Protein AF-X1UKI9-F1 (afdb_monomer_lite)

Foldseek 3Di:
DVVLLLVLLVLLLLCQLDPPVVPDDLVVSCVVSVDDSVSSVVSVVVCCVVPNRSPPPPD

pLDDT: mean 84.73, std 9.47, range [57.62, 94.88]

Radius of gyration: 10.67 Å; chains: 1; bounding box: 30×15×23 Å

Organism: NCBI:txid412755

Secondary structure 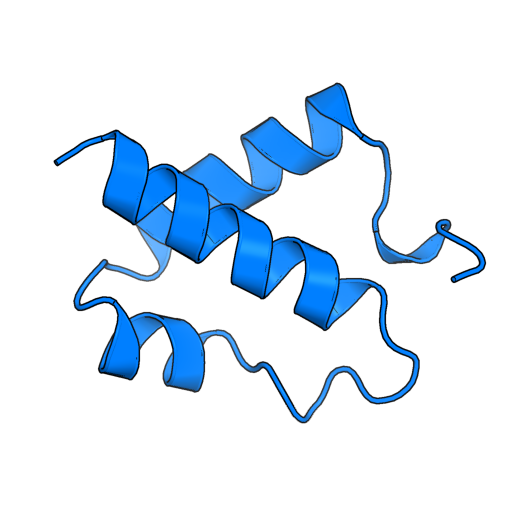(DSSP, 8-state):
-HHHHHHHHHHHHHHHHSS-TTSS-HHHHHHHH---HHHHHHHHHHHHHHH--GGG---

Structure (mmCIF, N/CA/C/O backbone):
data_AF-X1UKI9-F1
#
_entry.id   AF-X1UKI9-F1
#
loop_
_atom_site.group_PDB
_atom_site.id
_atom_site.type_symbol
_atom_site.label_atom_id
_atom_site.label_alt_id
_atom_site.label_comp_id
_atom_site.label_asym_id
_atom_site.label_entity_id
_atom_site.label_seq_id
_atom_site.pdbx_PDB_ins_code
_atom_site.Cartn_x
_atom_site.Cartn_y
_atom_site.Cartn_z
_atom_site.occupancy
_atom_site.B_iso_or_equiv
_atom_site.auth_seq_id
_atom_site.auth_comp_id
_atom_site.auth_asym_id
_atom_site.auth_atom_id
_atom_site.pdbx_PDB_model_num
ATOM 1 N N . SER A 1 1 ? 13.315 -8.784 -4.556 1.00 77.62 1 SER A N 1
ATOM 2 C CA . SER A 1 1 ? 12.692 -9.368 -5.765 1.00 77.62 1 SER A CA 1
ATOM 3 C C . SER A 1 1 ? 11.326 -8.746 -6.022 1.00 77.62 1 SER A C 1
ATOM 5 O O . SER A 1 1 ? 10.623 -8.469 -5.055 1.00 77.62 1 SER A O 1
ATOM 7 N N . ASN A 1 2 ? 10.943 -8.532 -7.289 1.00 83.38 2 ASN A N 1
ATOM 8 C CA . ASN A 1 2 ? 9.701 -7.834 -7.672 1.00 83.38 2 ASN A CA 1
ATOM 9 C C . ASN A 1 2 ? 8.416 -8.484 -7.127 1.00 83.38 2 ASN A C 1
ATOM 11 O O . ASN A 1 2 ? 7.522 -7.763 -6.693 1.00 83.38 2 ASN A O 1
ATOM 15 N N . HIS A 1 3 ? 8.350 -9.820 -7.083 1.00 87.81 3 HIS A N 1
ATOM 16 C CA . HIS A 1 3 ? 7.207 -10.547 -6.519 1.00 87.81 3 HIS A CA 1
ATOM 17 C C . HIS A 1 3 ? 7.007 -10.240 -5.027 1.00 87.81 3 HIS A C 1
ATOM 19 O O . HIS A 1 3 ? 5.892 -9.961 -4.618 1.00 87.81 3 HIS A O 1
ATOM 25 N N . LYS A 1 4 ? 8.082 -10.159 -4.226 1.00 89.62 4 LYS A N 1
ATOM 26 C CA . LYS A 1 4 ? 7.984 -9.816 -2.793 1.00 89.62 4 LYS A CA 1
ATOM 27 C C . LYS A 1 4 ? 7.440 -8.401 -2.577 1.00 89.62 4 LYS A C 1
ATOM 29 O O . LYS A 1 4 ? 6.630 -8.184 -1.684 1.00 89.62 4 LYS A O 1
ATOM 34 N N . ALA A 1 5 ? 7.865 -7.446 -3.407 1.00 88.50 5 ALA A N 1
ATOM 35 C CA . ALA A 1 5 ? 7.359 -6.075 -3.346 1.00 88.50 5 ALA A CA 1
ATOM 36 C C . ALA A 1 5 ? 5.876 -6.010 -3.738 1.00 88.50 5 ALA A C 1
ATOM 38 O O . ALA A 1 5 ? 5.104 -5.281 -3.121 1.00 88.50 5 ALA A O 1
ATOM 39 N N . PHE A 1 6 ? 5.475 -6.791 -4.744 1.00 91.25 6 PHE A N 1
ATOM 40 C CA . PHE A 1 6 ? 4.074 -6.939 -5.122 1.00 91.25 6 PHE A CA 1
ATOM 41 C C . PHE A 1 6 ? 3.243 -7.539 -3.979 1.00 91.25 6 PHE A C 1
ATOM 43 O O . PHE A 1 6 ? 2.235 -6.948 -3.610 1.00 91.25 6 PHE A O 1
ATOM 50 N N . THR A 1 7 ? 3.704 -8.627 -3.352 1.00 91.31 7 THR A N 1
ATOM 51 C CA . THR A 1 7 ? 3.040 -9.244 -2.192 1.00 91.31 7 THR A CA 1
ATOM 52 C C . THR A 1 7 ? 2.889 -8.265 -1.029 1.00 91.31 7 THR A C 1
ATOM 54 O O . THR A 1 7 ? 1.820 -8.197 -0.438 1.00 91.31 7 THR A O 1
ATOM 57 N N . ALA A 1 8 ? 3.909 -7.456 -0.727 1.00 90.75 8 ALA A N 1
ATOM 58 C CA . ALA A 1 8 ? 3.809 -6.423 0.307 1.00 90.75 8 ALA A CA 1
ATOM 59 C C . ALA A 1 8 ? 2.736 -5.369 -0.029 1.00 90.75 8 ALA A C 1
ATOM 61 O O . ALA A 1 8 ? 1.944 -4.990 0.830 1.00 90.75 8 ALA A O 1
ATOM 62 N N . GLY A 1 9 ? 2.666 -4.940 -1.294 1.00 89.56 9 GLY A N 1
ATOM 63 C CA . GLY A 1 9 ? 1.593 -4.072 -1.779 1.00 89.56 9 GLY A CA 1
ATOM 64 C C . GLY A 1 9 ? 0.205 -4.713 -1.679 1.00 89.56 9 GLY A C 1
ATOM 65 O O . GLY A 1 9 ? -0.745 -4.020 -1.332 1.00 89.56 9 GLY A O 1
ATOM 66 N N . LEU A 1 10 ? 0.097 -6.021 -1.940 1.00 91.75 10 LEU A N 1
ATOM 67 C CA . LEU A 1 10 ? -1.156 -6.780 -1.871 1.00 91.75 10 LEU A CA 1
ATOM 68 C C . LEU A 1 10 ? -1.646 -6.961 -0.436 1.00 91.75 10 LEU A C 1
ATOM 70 O O . LEU A 1 10 ? -2.814 -6.720 -0.162 1.00 91.75 10 LEU A O 1
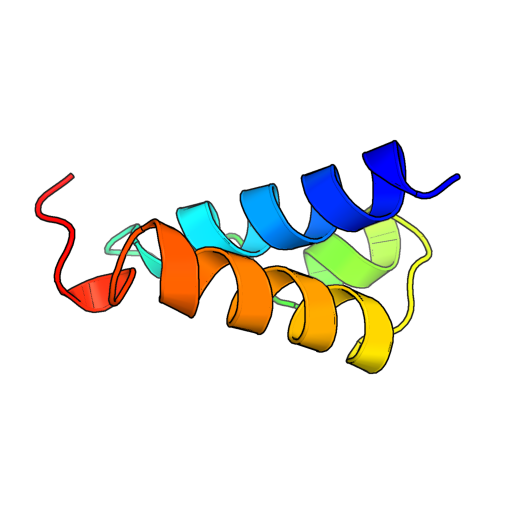ATOM 74 N N . ILE A 1 11 ? -0.750 -7.309 0.489 1.00 89.81 11 ILE A N 1
ATOM 75 C CA . ILE A 1 11 ? -1.070 -7.391 1.920 1.00 89.81 11 ILE A CA 1
ATOM 76 C C . ILE A 1 11 ? -1.571 -6.035 2.417 1.00 89.81 11 ILE A C 1
ATOM 78 O O . ILE A 1 11 ? -2.576 -5.970 3.117 1.00 89.81 11 ILE A O 1
ATOM 82 N N . TYR A 1 12 ? -0.905 -4.947 2.020 1.00 90.56 12 TYR A N 1
ATOM 83 C CA . TYR A 1 12 ? -1.362 -3.608 2.370 1.00 90.56 12 TYR A CA 1
ATOM 84 C C . TYR A 1 12 ? -2.728 -3.284 1.747 1.00 90.56 12 TYR A C 1
ATOM 86 O O . TYR A 1 12 ? -3.577 -2.730 2.431 1.00 90.56 12 TYR A O 1
ATOM 94 N N . TYR A 1 13 ? -2.966 -3.668 0.488 1.00 90.81 13 TYR A N 1
ATOM 95 C CA . TYR A 1 13 ? -4.253 -3.480 -0.189 1.00 90.81 13 TYR A CA 1
ATOM 96 C C . TYR A 1 13 ? -5.407 -4.179 0.539 1.00 90.81 13 TYR A C 1
ATOM 98 O O . TYR A 1 13 ? -6.381 -3.518 0.881 1.00 90.81 13 TYR A O 1
ATOM 106 N N . ILE A 1 14 ? -5.253 -5.469 0.854 1.00 88.25 14 ILE A N 1
ATOM 107 C CA . ILE A 1 14 ? -6.233 -6.244 1.633 1.00 88.25 14 ILE A CA 1
ATOM 108 C C . ILE A 1 14 ? -6.418 -5.620 3.020 1.00 88.25 14 ILE A C 1
ATOM 110 O O . ILE A 1 14 ? -7.527 -5.459 3.506 1.00 88.25 14 ILE A O 1
ATOM 114 N N . GLY A 1 15 ? -5.329 -5.186 3.653 1.00 86.81 15 GLY A N 1
ATOM 115 C CA . GLY A 1 15 ? -5.395 -4.480 4.928 1.00 86.81 15 GLY A CA 1
ATOM 116 C C . GLY A 1 15 ? -6.268 -3.223 4.912 1.00 86.81 15 GLY A C 1
ATOM 117 O O . GLY A 1 15 ? -6.872 -2.891 5.929 1.00 86.81 15 GLY A O 1
ATOM 118 N N . GLN A 1 16 ? -6.341 -2.529 3.773 1.00 85.88 16 GLN A N 1
ATOM 119 C CA . GLN A 1 16 ? -7.182 -1.344 3.599 1.00 85.88 16 GLN A CA 1
ATOM 120 C C . GLN A 1 16 ? -8.647 -1.667 3.274 1.00 85.88 16 GLN A C 1
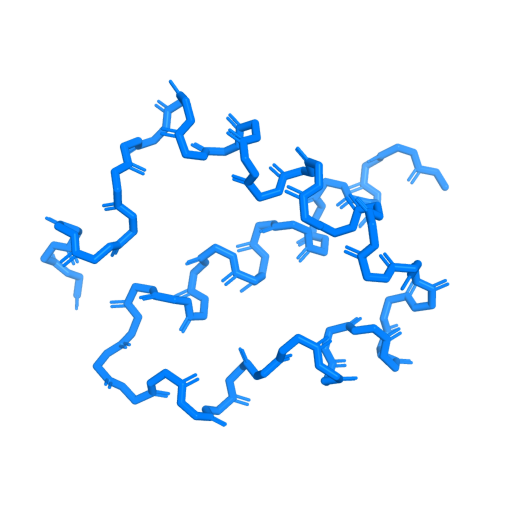ATOM 122 O O . GLN A 1 16 ? -9.476 -0.769 3.426 1.00 85.88 16 GLN A O 1
ATOM 127 N N . SER A 1 17 ? -8.966 -2.896 2.851 1.00 83.94 17 SER A N 1
ATOM 128 C CA . SER A 1 17 ? -10.346 -3.327 2.590 1.00 83.94 17 SER A CA 1
ATOM 129 C C . SER A 1 17 ? -11.063 -3.865 3.826 1.00 83.94 17 SER A C 1
ATOM 131 O O . SER A 1 17 ? -12.282 -3.897 3.857 1.00 83.94 17 SER A O 1
ATOM 133 N N . LEU A 1 18 ? -10.330 -4.244 4.876 1.00 83.06 18 LEU A N 1
ATOM 134 C CA . LEU A 1 18 ? -10.933 -4.669 6.141 1.00 83.06 18 LEU A CA 1
ATOM 135 C C . LEU A 1 18 ? -11.539 -3.471 6.892 1.00 83.06 18 LEU A C 1
ATOM 137 O O . LEU A 1 18 ? -10.918 -2.408 6.966 1.00 83.06 18 LEU A O 1
ATOM 141 N N . GLU A 1 19 ? -12.688 -3.661 7.553 1.00 70.88 19 GLU A N 1
ATOM 142 C CA . GLU A 1 19 ? -13.298 -2.642 8.431 1.00 70.88 19 GLU A CA 1
ATOM 143 C C . GLU A 1 19 ? -12.307 -2.133 9.492 1.00 70.88 19 GLU A C 1
ATOM 145 O O . GLU A 1 19 ? -12.225 -0.938 9.790 1.00 70.88 19 GLU A O 1
ATOM 150 N N . ASN A 1 20 ? -11.473 -3.032 10.024 1.00 69.50 20 ASN A N 1
ATOM 151 C CA . ASN A 1 20 ? -10.491 -2.717 11.055 1.00 69.50 20 ASN A CA 1
ATOM 152 C C . ASN A 1 20 ? -9.111 -2.364 10.462 1.00 69.50 20 ASN A C 1
ATOM 154 O O . ASN A 1 20 ? -8.094 -3.015 10.720 1.00 69.50 20 ASN A O 1
ATOM 158 N N . ARG A 1 21 ? -9.073 -1.275 9.682 1.00 65.62 21 ARG A N 1
ATOM 159 C CA . ARG A 1 21 ? -7.899 -0.752 8.937 1.00 65.62 21 ARG A CA 1
ATOM 160 C C . ARG A 1 21 ? -6.647 -0.490 9.787 1.00 65.62 21 ARG A C 1
ATOM 162 O O . ARG A 1 21 ? -5.562 -0.265 9.254 1.00 65.62 21 ARG A O 1
ATOM 169 N N . LYS A 1 22 ? -6.780 -0.489 11.118 1.00 62.94 22 LYS A N 1
ATOM 170 C CA . LYS A 1 22 ? -5.682 -0.269 12.072 1.00 62.94 22 LYS A CA 1
ATOM 171 C C . LYS A 1 22 ? -4.788 -1.493 12.275 1.00 62.94 22 LYS A C 1
ATOM 173 O O . LYS A 1 22 ? -3.711 -1.339 12.841 1.00 62.94 22 LYS A O 1
ATOM 178 N N . ILE A 1 23 ? -5.203 -2.683 11.834 1.00 64.25 23 ILE A N 1
ATOM 179 C CA . ILE A 1 23 ? -4.443 -3.920 12.074 1.00 64.25 23 ILE A CA 1
ATOM 180 C C . ILE A 1 23 ? -3.275 -4.056 11.091 1.00 64.25 23 ILE A C 1
ATOM 182 O O . ILE A 1 23 ? -2.166 -4.393 11.496 1.00 64.25 23 ILE A O 1
ATOM 186 N N . ILE A 1 24 ? -3.487 -3.747 9.809 1.00 72.12 24 ILE A N 1
ATOM 187 C CA . ILE A 1 24 ? -2.434 -3.794 8.786 1.00 72.12 24 ILE A CA 1
ATOM 188 C C . ILE A 1 24 ? -2.020 -2.365 8.447 1.00 72.12 24 ILE A C 1
ATOM 190 O O . ILE A 1 24 ? -2.373 -1.792 7.415 1.00 72.12 24 ILE A O 1
ATOM 194 N N . THR A 1 25 ? -1.263 -1.765 9.362 1.00 77.00 25 THR A N 1
ATOM 195 C CA . THR A 1 25 ? -0.657 -0.458 9.117 1.00 77.00 25 THR A CA 1
ATOM 196 C C . THR A 1 25 ? 0.500 -0.579 8.134 1.00 77.00 25 THR A C 1
ATOM 198 O O . THR A 1 25 ? 1.176 -1.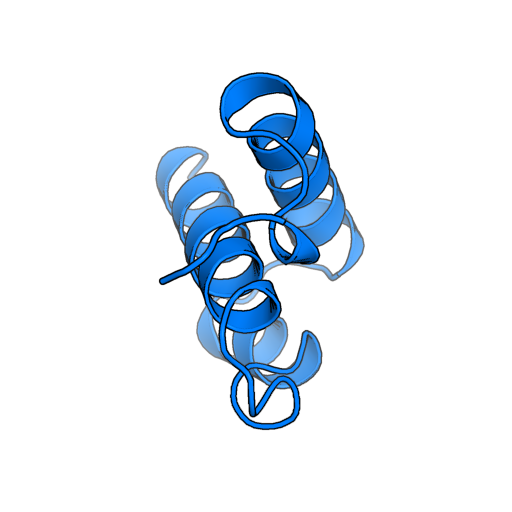607 8.024 1.00 77.00 25 THR A O 1
ATOM 201 N N . GLN A 1 26 ? 0.793 0.526 7.456 1.00 76.31 26 GLN A N 1
ATOM 202 C CA . GLN A 1 26 ? 1.940 0.604 6.560 1.00 76.31 26 GLN A CA 1
ATOM 203 C C . GLN A 1 26 ? 3.259 0.285 7.291 1.00 76.31 26 GLN A C 1
ATOM 205 O O . GLN A 1 26 ? 4.114 -0.400 6.738 1.00 76.31 26 GLN A O 1
ATOM 210 N N . SER A 1 27 ? 3.387 0.681 8.564 1.00 78.69 27 SER A N 1
ATOM 211 C CA . SER A 1 27 ? 4.575 0.408 9.384 1.00 78.69 27 SER A CA 1
ATOM 212 C C . SER A 1 27 ? 4.789 -1.083 9.672 1.00 78.69 27 SER A C 1
ATOM 214 O O . SER A 1 27 ? 5.931 -1.546 9.689 1.00 78.69 27 SER A O 1
ATOM 216 N N . ILE A 1 28 ? 3.715 -1.863 9.843 1.00 83.44 28 ILE A N 1
ATOM 217 C CA . ILE A 1 28 ? 3.802 -3.321 10.015 1.00 83.44 28 ILE A CA 1
ATOM 218 C C . ILE A 1 28 ? 4.278 -3.979 8.716 1.00 83.44 28 ILE A C 1
ATOM 220 O O . ILE A 1 28 ? 5.178 -4.824 8.738 1.00 83.44 28 ILE A O 1
ATOM 224 N N . VAL A 1 29 ? 3.726 -3.562 7.574 1.00 83.62 29 VAL A N 1
ATOM 225 C CA . VAL A 1 29 ? 4.115 -4.092 6.258 1.00 83.62 29 VAL A CA 1
ATOM 226 C C . VAL A 1 29 ? 5.560 -3.715 5.916 1.00 83.62 29 VAL A C 1
ATOM 228 O O . VAL A 1 29 ? 6.310 -4.544 5.405 1.00 83.62 29 VAL A O 1
ATOM 231 N N . GLU A 1 30 ? 5.999 -2.503 6.246 1.00 86.25 30 GLU A N 1
ATOM 232 C CA . GLU A 1 30 ? 7.392 -2.066 6.079 1.00 86.25 30 GLU A CA 1
ATOM 233 C C . GLU A 1 30 ? 8.354 -2.919 6.909 1.00 86.25 30 GLU A C 1
ATOM 235 O O . GLU A 1 30 ? 9.321 -3.466 6.373 1.00 86.25 30 GLU A O 1
ATOM 240 N N . ARG A 1 31 ? 8.063 -3.103 8.203 1.00 85.69 31 ARG A N 1
ATOM 241 C CA . ARG A 1 31 ? 8.926 -3.866 9.114 1.00 85.69 31 ARG A CA 1
ATOM 242 C C . ARG A 1 31 ? 9.053 -5.334 8.707 1.00 85.69 31 ARG A C 1
ATOM 244 O O . ARG A 1 31 ? 10.135 -5.908 8.808 1.00 85.69 31 ARG A O 1
ATOM 251 N N . THR A 1 32 ? 7.961 -5.938 8.245 1.00 84.94 32 THR A N 1
ATOM 252 C CA . THR A 1 32 ? 7.922 -7.360 7.866 1.00 84.94 32 THR A CA 1
ATOM 253 C C . THR A 1 32 ? 8.504 -7.613 6.478 1.00 84.94 32 THR A C 1
ATOM 255 O O . THR A 1 32 ? 9.243 -8.576 6.284 1.00 84.94 32 THR A O 1
ATOM 258 N N . SER A 1 33 ? 8.227 -6.736 5.511 1.00 86.06 33 SER A N 1
ATOM 259 C CA . SER A 1 33 ? 8.674 -6.912 4.125 1.00 86.06 33 SER A CA 1
ATOM 260 C C . SER A 1 33 ? 10.065 -6.339 3.836 1.00 86.06 33 SER A C 1
ATOM 262 O O . SER A 1 33 ? 10.672 -6.703 2.826 1.00 86.06 33 SER A O 1
ATOM 264 N N . ARG A 1 34 ? 10.578 -5.459 4.712 1.00 89.75 34 ARG A N 1
ATOM 265 C CA . ARG A 1 34 ? 11.817 -4.675 4.540 1.00 89.75 34 ARG A CA 1
ATOM 266 C C . ARG A 1 34 ? 11.822 -3.782 3.291 1.00 89.75 34 ARG A C 1
ATOM 268 O O . ARG A 1 34 ? 12.883 -3.346 2.849 1.00 89.75 34 ARG A O 1
ATOM 275 N N . PHE A 1 35 ? 10.654 -3.507 2.710 1.00 91.19 35 PHE A N 1
ATOM 276 C 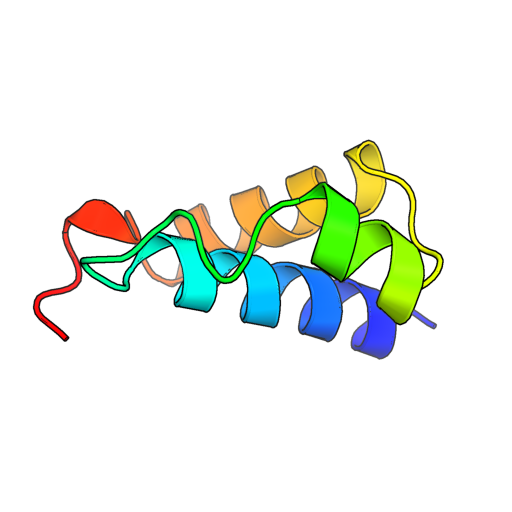CA . PHE A 1 35 ? 10.511 -2.530 1.634 1.00 91.19 35 PHE A CA 1
ATOM 277 C C . PHE A 1 35 ? 10.203 -1.148 2.192 1.00 91.19 35 PHE A C 1
ATOM 279 O O . PHE A 1 35 ? 9.538 -1.011 3.214 1.00 91.19 35 PHE A O 1
ATOM 286 N N . SER A 1 36 ? 10.654 -0.118 1.476 1.00 89.31 36 SER A N 1
ATOM 287 C CA . SER A 1 36 ? 10.303 1.258 1.806 1.00 89.31 36 SER A CA 1
ATOM 288 C C . SER A 1 36 ? 8.801 1.502 1.651 1.00 89.31 36 SER A C 1
ATOM 290 O O . SER A 1 36 ? 8.149 0.944 0.759 1.00 89.31 36 SER A O 1
ATOM 292 N N . SER A 1 37 ? 8.295 2.446 2.441 1.00 86.31 37 SER A N 1
ATOM 293 C CA . SER A 1 37 ? 6.974 3.067 2.297 1.00 86.31 37 SER A CA 1
ATOM 294 C C . SER A 1 37 ? 6.620 3.377 0.840 1.00 86.31 37 SER A C 1
ATOM 296 O O . SER A 1 37 ? 5.565 3.004 0.330 1.00 86.31 37 SER A O 1
ATOM 298 N N . THR A 1 38 ? 7.551 4.011 0.126 1.00 92.31 38 THR A N 1
ATOM 299 C CA . THR A 1 38 ? 7.401 4.404 -1.278 1.00 92.31 38 THR A CA 1
ATOM 300 C C . THR A 1 38 ? 7.240 3.208 -2.211 1.00 92.31 38 THR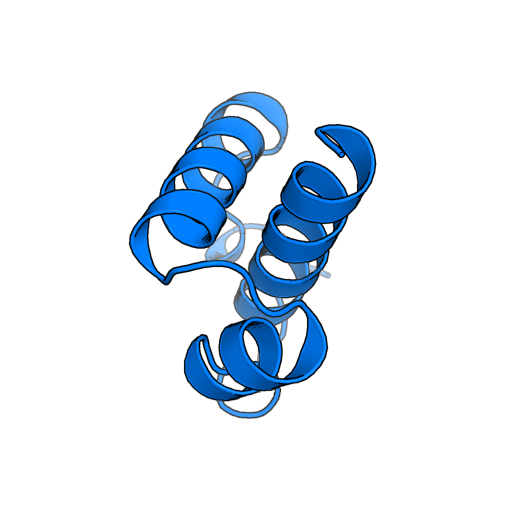 A C 1
ATOM 302 O O . THR A 1 38 ? 6.449 3.268 -3.153 1.00 92.31 38 THR A O 1
ATOM 305 N N . THR A 1 39 ? 7.949 2.109 -1.954 1.00 93.06 39 THR A N 1
ATOM 306 C CA . THR A 1 39 ? 7.851 0.880 -2.751 1.00 93.06 39 THR A CA 1
ATOM 307 C C . THR A 1 39 ? 6.495 0.218 -2.551 1.00 93.06 39 THR A C 1
ATOM 309 O O . THR A 1 39 ? 5.822 -0.106 -3.531 1.00 93.06 39 THR A O 1
ATOM 312 N N . ILE A 1 40 ? 6.062 0.081 -1.296 1.00 91.56 40 ILE A N 1
ATOM 313 C CA . ILE A 1 40 ? 4.759 -0.496 -0.944 1.00 91.56 40 ILE A CA 1
ATOM 314 C C . ILE A 1 40 ? 3.639 0.353 -1.550 1.00 91.56 40 ILE A C 1
ATOM 316 O O . ILE A 1 40 ? 2.771 -0.181 -2.236 1.00 91.56 40 ILE A O 1
ATOM 320 N N . ARG A 1 41 ? 3.713 1.684 -1.421 1.00 90.94 41 ARG A N 1
ATOM 321 C CA . ARG A 1 41 ? 2.716 2.614 -1.970 1.00 90.94 41 ARG A CA 1
ATOM 322 C C . ARG A 1 41 ? 2.630 2.570 -3.496 1.00 90.94 41 ARG A C 1
ATOM 324 O O . ARG A 1 41 ? 1.533 2.609 -4.045 1.00 90.94 41 ARG A O 1
ATOM 331 N N . LYS A 1 42 ? 3.761 2.429 -4.199 1.00 94.69 42 LYS A N 1
ATOM 332 C CA . LYS A 1 42 ? 3.770 2.225 -5.660 1.00 94.69 42 LYS A CA 1
ATOM 333 C C . LYS A 1 42 ? 3.025 0.950 -6.057 1.00 94.69 42 LYS A C 1
ATOM 335 O O . LYS A 1 42 ? 2.253 0.976 -7.011 1.00 94.69 42 LYS A O 1
ATOM 340 N N . LYS A 1 43 ? 3.245 -0.156 -5.338 1.00 94.81 43 LYS A N 1
ATOM 341 C CA . LYS A 1 43 ? 2.572 -1.434 -5.619 1.00 94.81 43 LYS A CA 1
ATOM 342 C C . LYS A 1 43 ? 1.094 -1.402 -5.233 1.00 94.81 43 LYS A C 1
ATOM 344 O O . LYS A 1 43 ? 0.272 -1.831 -6.029 1.00 94.81 43 LYS A O 1
ATOM 349 N N . PHE A 1 44 ? 0.752 -0.796 -4.102 1.00 93.06 44 PHE A N 1
ATOM 350 C CA . PHE A 1 44 ? -0.629 -0.528 -3.701 1.00 93.06 44 PHE A CA 1
ATOM 351 C C . PHE A 1 44 ? -1.394 0.283 -4.755 1.00 93.06 44 PHE A C 1
ATOM 353 O O . PHE A 1 44 ? -2.474 -0.114 -5.170 1.00 93.06 44 PHE A O 1
ATOM 360 N N . ASN A 1 45 ? -0.815 1.374 -5.264 1.00 93.50 45 ASN A N 1
ATOM 361 C CA . ASN A 1 45 ? -1.451 2.174 -6.314 1.00 93.50 45 ASN A CA 1
ATOM 362 C C . ASN A 1 45 ? -1.613 1.397 -7.627 1.00 93.50 45 ASN A C 1
ATOM 364 O O . ASN A 1 45 ? -2.580 1.617 -8.350 1.00 93.50 45 ASN A O 1
ATOM 368 N N . ALA A 1 46 ? -0.678 0.499 -7.951 1.00 94.88 46 ALA A N 1
ATOM 369 C CA . ALA A 1 46 ? -0.836 -0.397 -9.092 1.00 94.88 46 ALA A CA 1
ATOM 370 C C . ALA A 1 46 ? -2.017 -1.358 -8.880 1.00 94.88 46 ALA A C 1
ATOM 372 O O . ALA A 1 46 ? -2.816 -1.536 -9.789 1.00 94.88 46 ALA A O 1
ATOM 373 N N . LEU A 1 47 ? -2.171 -1.906 -7.672 1.00 93.56 47 LEU A N 1
ATOM 374 C CA . LEU A 1 47 ? -3.300 -2.766 -7.313 1.00 93.56 47 LEU A CA 1
ATOM 375 C C . LEU A 1 47 ? -4.631 -2.017 -7.337 1.00 93.56 47 LEU A C 1
ATOM 377 O O . LEU A 1 47 ? -5.574 -2.538 -7.912 1.00 93.56 47 LEU A O 1
ATOM 381 N N . LYS A 1 48 ? -4.696 -0.771 -6.844 1.00 93.44 48 LYS A N 1
ATOM 382 C CA . LYS A 1 48 ? -5.898 0.074 -6.969 1.00 93.44 48 LYS A CA 1
ATOM 383 C C . LYS A 1 48 ? -6.364 0.230 -8.417 1.00 93.44 48 LYS A C 1
ATOM 385 O O . LYS A 1 48 ? -7.556 0.217 -8.682 1.00 93.44 48 LYS A O 1
ATOM 390 N N . LYS A 1 49 ? -5.432 0.363 -9.366 1.00 94.31 49 LYS A N 1
ATOM 391 C CA . LYS A 1 49 ? -5.770 0.467 -10.797 1.00 94.31 49 LYS A CA 1
ATOM 392 C C . LYS A 1 49 ? -6.308 -0.837 -11.391 1.00 94.31 49 LYS A C 1
ATOM 394 O O . LYS A 1 49 ? -6.983 -0.781 -12.408 1.00 94.31 49 LYS A O 1
ATOM 399 N N . ILE A 1 50 ? -5.957 -1.982 -10.807 1.00 92.81 50 ILE A N 1
ATOM 400 C CA . ILE A 1 50 ? -6.338 -3.311 -11.304 1.00 92.81 50 ILE A CA 1
ATOM 401 C C . ILE A 1 50 ? -7.632 -3.789 -10.638 1.00 92.81 50 ILE A C 1
ATOM 403 O O . ILE A 1 50 ? -8.481 -4.368 -11.302 1.00 92.81 50 ILE A O 1
ATOM 407 N N . LEU A 1 51 ? -7.757 -3.565 -9.330 1.00 91.25 51 LEU A N 1
ATOM 408 C CA . LEU A 1 51 ? -8.780 -4.159 -8.469 1.00 91.25 51 LEU A CA 1
ATOM 409 C C . LEU A 1 51 ? -9.852 -3.156 -8.014 1.00 91.25 51 LEU A C 1
ATOM 411 O O . LEU A 1 51 ? -10.860 -3.574 -7.464 1.00 91.25 51 LEU A O 1
ATOM 415 N N . GLY A 1 52 ? -9.649 -1.853 -8.234 1.00 89.62 52 GLY A N 1
ATOM 416 C CA . GLY A 1 52 ? -10.551 -0.802 -7.755 1.00 89.62 52 GLY A CA 1
ATOM 417 C C . GLY A 1 52 ? -10.181 -0.270 -6.369 1.00 89.62 52 GLY A C 1
ATOM 418 O O . GLY A 1 52 ? -9.098 -0.559 -5.833 1.00 89.62 52 GLY A O 1
ATOM 419 N N . ASP A 1 53 ? -11.049 0.568 -5.796 1.00 88.81 53 ASP A N 1
ATOM 420 C CA . ASP A 1 53 ? -10.809 1.120 -4.465 1.00 88.81 53 ASP A CA 1
ATOM 421 C C . ASP A 1 53 ? -10.976 0.027 -3.400 1.00 88.81 53 ASP A C 1
ATOM 423 O O . ASP A 1 53 ? -12.046 -0.567 -3.308 1.00 88.81 53 ASP A O 1
ATOM 427 N N . PRO A 1 54 ? -9.953 -0.248 -2.570 1.00 85.88 54 PRO A N 1
ATOM 428 C CA . PRO A 1 54 ? -10.072 -1.255 -1.523 1.00 85.88 54 PRO A CA 1
ATOM 429 C C . PRO A 1 54 ? -11.192 -0.944 -0.525 1.00 85.88 54 PRO A C 1
ATOM 431 O O . PRO A 1 54 ? -11.677 -1.860 0.117 1.00 85.88 54 PRO A O 1
ATOM 434 N N . GLN A 1 55 ? -11.605 0.318 -0.382 1.00 80.31 55 GLN A N 1
ATOM 435 C CA . GLN A 1 55 ? -12.675 0.711 0.540 1.00 80.31 55 GLN A CA 1
ATOM 436 C C . GLN A 1 55 ? -14.082 0.481 -0.015 1.00 80.31 55 GLN A C 1
ATOM 438 O O . GLN A 1 55 ? -15.043 0.577 0.738 1.00 80.31 55 GLN A O 1
ATOM 443 N N . GLU A 1 56 ? -14.191 0.221 -1.316 1.00 80.50 56 GLU A N 1
ATOM 444 C CA . GLU A 1 56 ? -15.443 -0.110 -2.001 1.00 80.50 56 GLU A CA 1
ATOM 445 C C . GLU A 1 56 ? -15.597 -1.627 -2.182 1.00 80.50 56 GLU A C 1
ATOM 447 O O . GLU A 1 56 ? -16.612 -2.094 -2.694 1.00 80.50 56 GLU A O 1
ATOM 452 N N . LEU A 1 57 ? -14.587 -2.402 -1.772 1.00 69.19 57 LEU A N 1
ATOM 453 C CA . LEU A 1 57 ? -14.676 -3.851 -1.720 1.00 69.19 57 LEU A CA 1
ATOM 454 C C . LEU A 1 57 ? -15.506 -4.246 -0.499 1.00 69.19 57 LEU A C 1
ATOM 456 O O . LEU A 1 57 ? -15.025 -4.179 0.629 1.00 69.19 57 LEU A O 1
ATOM 460 N N . ASP A 1 58 ? -16.743 -4.653 -0.753 1.00 58.25 58 ASP A N 1
ATOM 461 C CA . ASP A 1 58 ? -17.641 -5.254 0.233 1.00 58.25 58 ASP A CA 1
ATOM 462 C C . ASP A 1 58 ? -17.168 -6.702 0.494 1.00 58.25 58 ASP A C 1
ATOM 464 O O . ASP A 1 58 ? -17.589 -7.642 -0.186 1.00 58.25 58 ASP A O 1
ATOM 468 N N . LEU A 1 59 ? -16.163 -6.857 1.369 1.00 57.62 59 LEU A N 1
ATOM 469 C CA . LEU A 1 59 ? -15.490 -8.126 1.702 1.00 57.62 59 LEU A CA 1
ATOM 470 C C . LEU A 1 59 ? -15.810 -8.609 3.116 1.00 57.62 59 LEU A C 1
ATOM 472 O O . LEU A 1 59 ? -15.704 -7.789 4.055 1.00 57.62 59 LEU A O 1
#

Sequence (59 aa):
SNHKAFTAGLIYYIGQSLENRKIITQSIVERTSRFSSTTIRKKFNALKKILGDPQELDL